Protein AF-A0A837RHH2-F1 (afdb_monomer_lite)

Foldseek 3Di:
DPPAFFFLWQQATHDVVVCVVCCVCPPHDDPDDDDDDPVCVVCVVVVVVVVVDDSVVVSVVRCLQPVSVVCVVQHDPTGHRHTHDPVSRVVRD

pLDDT: mean 89.39, std 11.15, range [42.94, 97.06]

Sequence (93 aa):
MYDRPFLVWRYGPVEKDIYETYRVYGSDPIVEKHSQNPELKALNPFIENELKKDPFTLVNESHQEKYWQDNMKKIVGWRSDVPYSLENIERGK

Secondary structure (DSSP, 8-state):
--SS-EEEETTEEE-HHHHHHHGGGTTSPP----PPPGGGGGGHHHHHHHTTS-HHHHHHHHTTSHHHHHHGGG-BTTB---EE-HHHHHTT-

Structure (mmCIF, N/CA/C/O backbone):
data_AF-A0A837RHH2-F1
#
_entry.id   AF-A0A837RHH2-F1
#
loop_
_atom_site.group_PDB
_atom_site.id
_atom_site.type_symbol
_atom_site.label_atom_id
_atom_site.label_alt_id
_atom_site.label_comp_id
_atom_site.label_asym_id
_atom_site.label_entity_id
_atom_site.label_seq_id
_atom_site.pdbx_PDB_ins_code
_atom_site.Cartn_x
_atom_site.Cartn_y
_atom_site.Cartn_z
_atom_site.occupancy
_atom_site.B_iso_or_equiv
_atom_site.auth_seq_id
_atom_site.auth_comp_id
_atom_site.auth_asym_id
_atom_site.auth_atom_id
_atom_site.pdbx_PDB_model_num
ATOM 1 N N . MET A 1 1 ? 1.645 -12.112 11.091 1.00 51.19 1 MET A N 1
ATOM 2 C CA . MET A 1 1 ? 2.509 -12.026 9.890 1.00 51.19 1 MET A CA 1
ATOM 3 C C . MET A 1 1 ? 1.595 -11.812 8.695 1.00 51.19 1 MET A C 1
ATOM 5 O O . MET A 1 1 ? 0.506 -12.361 8.716 1.00 51.19 1 MET A O 1
ATOM 9 N N . TYR A 1 2 ? 1.960 -10.961 7.733 1.00 58.28 2 TYR A N 1
ATOM 10 C CA . TYR A 1 2 ? 1.193 -10.822 6.489 1.00 58.28 2 TYR A CA 1
ATOM 11 C C . TYR A 1 2 ? 1.508 -12.021 5.592 1.00 58.28 2 TYR A C 1
ATOM 13 O O . TYR A 1 2 ? 2.668 -12.226 5.243 1.00 58.28 2 TYR A O 1
ATOM 21 N N . ASP A 1 3 ? 0.490 -12.793 5.218 1.00 69.81 3 ASP A N 1
ATOM 22 C CA . ASP A 1 3 ? 0.670 -14.007 4.407 1.00 69.81 3 ASP A CA 1
ATOM 23 C C . ASP A 1 3 ? 0.854 -13.698 2.910 1.00 69.81 3 ASP A C 1
ATOM 25 O O . ASP A 1 3 ? 1.195 -14.575 2.117 1.00 69.81 3 ASP A O 1
ATOM 29 N N . ARG A 1 4 ? 0.637 -12.437 2.512 1.00 79.50 4 ARG A N 1
ATOM 30 C CA . ARG A 1 4 ? 0.777 -11.949 1.136 1.00 79.50 4 ARG A CA 1
ATOM 31 C C . ARG A 1 4 ? 1.719 -10.743 1.083 1.00 79.50 4 ARG A C 1
ATOM 33 O O . ARG A 1 4 ? 1.616 -9.866 1.942 1.00 79.50 4 ARG A O 1
ATOM 40 N N . PRO A 1 5 ? 2.628 -10.672 0.095 1.00 85.00 5 PRO A N 1
ATOM 41 C CA . PRO A 1 5 ? 3.506 -9.521 -0.060 1.00 85.00 5 PRO A CA 1
ATOM 42 C C . PRO A 1 5 ? 2.719 -8.302 -0.555 1.00 85.00 5 PRO A C 1
ATOM 44 O O . PRO A 1 5 ? 1.783 -8.428 -1.348 1.00 85.00 5 PRO A O 1
ATOM 47 N N . PHE A 1 6 ? 3.152 -7.108 -0.151 1.00 92.19 6 PHE A N 1
ATOM 48 C CA . PHE A 1 6 ? 2.769 -5.885 -0.852 1.00 92.19 6 PHE A CA 1
ATOM 49 C C . PHE A 1 6 ? 3.462 -5.850 -2.221 1.00 92.19 6 PHE A C 1
ATOM 51 O O . PHE A 1 6 ? 4.391 -6.617 -2.477 1.00 92.19 6 PHE A O 1
ATOM 58 N N . LEU A 1 7 ? 3.045 -4.948 -3.104 1.00 94.75 7 LEU A N 1
ATOM 59 C CA . LEU A 1 7 ? 3.668 -4.730 -4.408 1.00 94.75 7 LEU A CA 1
ATOM 60 C C . LEU A 1 7 ? 4.132 -3.282 -4.570 1.00 94.75 7 LEU A C 1
ATOM 62 O O . LEU A 1 7 ? 3.467 -2.361 -4.100 1.00 94.75 7 LEU A O 1
ATOM 66 N N . VAL A 1 8 ? 5.242 -3.070 -5.285 1.00 95.44 8 VAL A N 1
ATOM 67 C CA . VAL A 1 8 ? 5.749 -1.729 -5.635 1.00 95.44 8 VAL A CA 1
ATOM 68 C C . VAL A 1 8 ? 4.806 -1.069 -6.644 1.00 95.44 8 VAL A C 1
ATOM 70 O O . VAL A 1 8 ? 4.830 -1.396 -7.835 1.00 95.44 8 VAL A O 1
ATOM 73 N N . TRP A 1 9 ? 3.956 -0.147 -6.196 1.00 96.50 9 TRP A N 1
ATOM 74 C CA . TRP A 1 9 ? 3.047 0.621 -7.055 1.00 96.50 9 TRP A CA 1
ATOM 75 C C . TRP A 1 9 ? 3.391 2.112 -7.026 1.00 96.50 9 TRP A C 1
ATOM 77 O O . TRP A 1 9 ? 4.187 2.574 -6.208 1.00 96.50 9 TRP A O 1
ATOM 87 N N . ARG A 1 10 ? 2.804 2.890 -7.946 1.00 95.69 10 ARG A N 1
ATOM 88 C CA . ARG A 1 10 ? 3.161 4.308 -8.139 1.00 95.69 10 ARG A CA 1
ATOM 89 C C . ARG A 1 10 ? 3.007 5.157 -6.878 1.00 95.69 10 ARG A C 1
ATOM 91 O O . ARG A 1 10 ? 3.784 6.083 -6.689 1.00 95.69 10 ARG A O 1
ATOM 98 N N . TYR A 1 11 ? 2.028 4.852 -6.035 1.00 94.19 11 TYR A N 1
ATOM 99 C CA . TYR A 1 11 ? 1.725 5.624 -4.827 1.00 94.19 11 TYR A CA 1
ATOM 100 C C . TYR A 1 11 ? 2.210 4.952 -3.538 1.00 94.19 11 TYR A C 1
ATOM 102 O O . TYR A 1 11 ? 1.750 5.304 -2.460 1.00 94.19 11 TYR A O 1
ATOM 110 N N . GLY A 1 12 ? 3.125 3.989 -3.664 1.00 92.06 12 GLY A N 1
ATOM 111 C CA . GLY A 1 12 ? 3.691 3.246 -2.546 1.00 92.06 12 GLY A CA 1
ATOM 112 C C . GLY A 1 12 ? 3.352 1.752 -2.589 1.00 92.06 12 GLY A C 1
ATOM 113 O O . GLY A 1 12 ? 2.850 1.255 -3.604 1.00 92.06 12 GLY A O 1
ATOM 114 N N . PRO A 1 13 ? 3.671 1.013 -1.516 1.00 92.19 13 PRO A N 1
ATOM 115 C CA . PRO A 1 13 ? 3.382 -0.414 -1.393 1.00 92.19 13 PRO A CA 1
ATOM 116 C C . PRO A 1 13 ? 1.874 -0.691 -1.296 1.00 92.19 13 PRO A C 1
ATOM 118 O O . PRO A 1 13 ? 1.177 -0.034 -0.528 1.00 92.19 13 PRO A O 1
ATOM 121 N N . VAL A 1 14 ? 1.362 -1.678 -2.039 1.00 92.62 14 VAL A N 1
ATOM 122 C CA . VAL A 1 14 ? -0.077 -2.021 -2.053 1.00 92.62 14 VAL A CA 1
ATOM 123 C C . VAL A 1 14 ? -0.301 -3.528 -1.925 1.00 92.62 14 VAL A C 1
ATOM 125 O O . VAL A 1 14 ? 0.337 -4.305 -2.633 1.00 92.62 14 VAL A O 1
ATOM 128 N N . GLU A 1 15 ? -1.238 -3.957 -1.070 1.00 92.31 15 GLU A N 1
ATOM 129 C CA . GLU A 1 15 ? -1.762 -5.331 -1.096 1.00 92.31 15 GLU A CA 1
ATOM 130 C C . GLU A 1 15 ? -2.786 -5.448 -2.235 1.00 92.31 15 GLU A C 1
ATOM 132 O O . GLU A 1 15 ? -3.882 -4.881 -2.179 1.00 92.31 15 GLU A O 1
ATOM 137 N N . LYS A 1 16 ? -2.415 -6.177 -3.291 1.00 93.19 16 LYS A N 1
ATOM 138 C CA . LYS A 1 16 ? -3.186 -6.268 -4.540 1.00 93.19 16 LYS A CA 1
ATOM 139 C C . LYS A 1 16 ? -4.624 -6.732 -4.326 1.00 93.19 16 LYS A C 1
ATOM 141 O O . LYS A 1 16 ? -5.532 -6.134 -4.892 1.00 93.19 16 LYS A O 1
ATOM 146 N N . ASP A 1 17 ? -4.828 -7.762 -3.511 1.00 92.06 17 ASP A N 1
ATOM 147 C CA . ASP A 1 17 ? -6.142 -8.393 -3.347 1.00 92.06 17 ASP A CA 1
ATOM 148 C C . ASP A 1 17 ? -7.133 -7.462 -2.637 1.00 92.06 17 ASP A C 1
ATOM 150 O O . ASP A 1 17 ? -8.295 -7.371 -3.034 1.00 92.06 17 ASP A O 1
ATOM 154 N N . ILE A 1 18 ? -6.662 -6.701 -1.643 1.00 91.50 18 ILE A N 1
ATOM 155 C CA . ILE A 1 18 ? -7.464 -5.669 -0.974 1.00 91.50 18 ILE A CA 1
ATOM 156 C C . ILE A 1 18 ? -7.821 -4.565 -1.965 1.00 91.50 18 ILE A C 1
ATOM 158 O O . ILE A 1 18 ? -8.991 -4.212 -2.100 1.00 91.50 18 ILE A O 1
ATOM 162 N N . TYR A 1 19 ? -6.841 -4.058 -2.717 1.00 93.50 19 TYR A N 1
ATOM 163 C CA . TYR A 1 19 ? -7.112 -3.030 -3.716 1.00 93.50 19 TYR A CA 1
ATOM 164 C C . TYR A 1 19 ? -8.113 -3.507 -4.782 1.00 93.50 19 TYR A C 1
ATOM 166 O O . TYR A 1 19 ? -9.061 -2.790 -5.084 1.00 93.50 19 TYR A O 1
ATOM 174 N N . GLU A 1 20 ? -7.946 -4.704 -5.352 1.00 94.44 20 GLU A N 1
ATOM 175 C CA . GLU A 1 20 ? -8.857 -5.221 -6.383 1.00 94.44 20 GLU A CA 1
ATOM 176 C C . GLU A 1 20 ? -10.277 -5.444 -5.850 1.00 94.44 20 GLU A C 1
ATOM 178 O O . GLU A 1 20 ? -11.236 -5.198 -6.580 1.00 94.44 20 GLU A O 1
ATOM 183 N N . THR A 1 21 ? -10.414 -5.828 -4.578 1.00 93.94 21 THR A N 1
ATOM 184 C CA . THR A 1 21 ? -11.719 -5.972 -3.916 1.00 93.94 21 THR A CA 1
ATOM 185 C C . THR A 1 21 ? -12.432 -4.624 -3.792 1.00 93.94 21 THR A C 1
ATOM 187 O O . THR A 1 21 ? -13.597 -4.505 -4.164 1.00 93.94 21 THR A O 1
ATOM 190 N N . TYR A 1 22 ? -11.734 -3.584 -3.325 1.00 94.25 22 TYR A N 1
ATOM 191 C CA . TYR A 1 22 ? -12.376 -2.316 -2.961 1.00 94.25 22 TYR A CA 1
ATOM 192 C C . TYR A 1 22 ? -12.273 -1.206 -4.013 1.00 94.25 22 TYR A C 1
ATOM 194 O O . TYR A 1 22 ? -12.958 -0.193 -3.891 1.00 94.25 22 TYR A O 1
ATOM 202 N N . ARG A 1 23 ? -11.487 -1.365 -5.087 1.00 93.50 23 ARG A N 1
ATOM 203 C CA . ARG A 1 23 ? -11.336 -0.314 -6.118 1.00 93.50 23 ARG A CA 1
ATOM 204 C C . ARG A 1 23 ? -12.643 0.074 -6.806 1.00 93.50 23 ARG A C 1
ATOM 206 O O . ARG A 1 23 ? -12.711 1.152 -7.387 1.00 93.50 23 ARG A O 1
ATOM 213 N N . VAL A 1 24 ? -13.648 -0.804 -6.779 1.00 94.06 24 VAL A N 1
ATOM 214 C CA . VAL A 1 24 ? -14.977 -0.554 -7.356 1.00 94.06 24 VAL A CA 1
ATOM 215 C C . VAL A 1 24 ? -15.686 0.624 -6.687 1.00 94.06 24 VAL A C 1
ATOM 217 O O . VAL A 1 24 ? -16.444 1.320 -7.352 1.00 94.06 24 VAL A O 1
ATOM 220 N N . TYR A 1 25 ? -15.386 0.887 -5.411 1.00 94.00 25 TYR A N 1
ATOM 221 C CA . TYR A 1 25 ? -15.952 2.007 -4.665 1.00 94.00 25 TYR A CA 1
ATOM 222 C C . TYR A 1 25 ? -15.406 3.360 -5.137 1.00 94.00 25 TYR A C 1
ATOM 224 O O . TYR A 1 25 ? -16.072 4.374 -4.981 1.00 94.00 25 TYR A O 1
ATOM 232 N N . GLY A 1 26 ? -14.230 3.410 -5.773 1.00 92.06 26 GLY A N 1
ATOM 233 C CA . GLY A 1 26 ? -13.671 4.662 -6.285 1.00 92.06 26 GLY A CA 1
ATOM 234 C C . GLY A 1 26 ? -13.520 5.723 -5.189 1.00 92.06 26 GLY A C 1
ATOM 235 O O . GLY A 1 26 ? -12.694 5.570 -4.293 1.00 92.06 26 GLY A O 1
ATOM 236 N N . SER A 1 27 ? -14.291 6.809 -5.292 1.00 89.75 27 SER A N 1
ATOM 237 C CA . SER A 1 27 ? -14.358 7.883 -4.288 1.00 89.75 27 SER A CA 1
ATOM 238 C C . SER A 1 27 ? -15.443 7.681 -3.226 1.00 89.75 27 SER A C 1
ATOM 240 O O . SER A 1 27 ? -15.542 8.494 -2.307 1.00 89.75 27 SER A O 1
ATOM 242 N N . ASP A 1 28 ? -16.271 6.649 -3.364 1.00 94.94 28 ASP A N 1
ATOM 243 C CA . ASP A 1 28 ? -17.357 6.358 -2.439 1.00 94.94 28 ASP A CA 1
ATOM 244 C C . ASP A 1 28 ? -16.845 5.593 -1.205 1.00 94.94 28 ASP A C 1
ATOM 246 O O . ASP A 1 28 ? -15.860 4.851 -1.284 1.00 94.94 28 ASP A O 1
ATOM 250 N N . PRO A 1 29 ? -17.498 5.742 -0.039 1.00 91.81 29 PRO A N 1
ATOM 251 C CA . PRO A 1 29 ? -17.139 4.987 1.153 1.00 91.81 29 PRO A CA 1
ATOM 252 C C . PRO A 1 29 ? -17.333 3.477 0.973 1.00 91.81 29 PRO A C 1
ATOM 254 O O . PRO A 1 29 ? -18.336 3.028 0.417 1.00 91.81 29 PRO A O 1
ATOM 257 N N . ILE A 1 30 ? -16.428 2.686 1.552 1.00 91.50 30 ILE A N 1
ATOM 258 C CA . ILE A 1 30 ? -16.632 1.244 1.725 1.00 91.50 30 ILE A CA 1
ATOM 259 C C . ILE A 1 30 ? -17.689 1.049 2.821 1.00 91.50 30 ILE A C 1
ATOM 261 O O . ILE A 1 30 ? -17.476 1.433 3.971 1.00 91.50 30 ILE A O 1
ATOM 265 N N . VAL A 1 31 ? -18.841 0.474 2.465 1.00 92.75 31 VAL A N 1
ATOM 266 C CA . VAL A 1 31 ? -20.001 0.310 3.372 1.00 92.75 31 VAL A CA 1
ATOM 267 C C . VAL A 1 31 ? -20.102 -1.081 4.005 1.00 92.75 31 VAL A C 1
ATOM 269 O O . VAL A 1 31 ? -20.944 -1.322 4.874 1.00 92.75 31 VAL A O 1
ATOM 272 N N . GLU A 1 32 ? -19.259 -2.008 3.562 1.00 91.19 32 GLU A N 1
ATOM 273 C CA . GLU A 1 32 ? -19.201 -3.377 4.061 1.00 91.19 32 GLU A CA 1
ATOM 274 C C . GLU A 1 32 ? -18.700 -3.423 5.511 1.00 91.19 32 GLU A C 1
ATOM 276 O O . GLU A 1 32 ? -17.900 -2.599 5.959 1.00 91.19 32 GLU A O 1
ATOM 281 N N . LYS A 1 33 ? -19.196 -4.400 6.277 1.00 90.00 33 LYS A N 1
ATOM 282 C CA . LYS A 1 33 ? -18.812 -4.589 7.679 1.00 90.00 33 LYS A CA 1
ATOM 283 C C . LYS A 1 33 ? -17.827 -5.740 7.793 1.00 90.00 33 LYS A C 1
ATOM 285 O O . LYS A 1 33 ? -18.139 -6.862 7.404 1.00 90.00 33 LYS A O 1
ATOM 290 N N . HIS A 1 34 ? -16.693 -5.471 8.431 1.00 88.81 34 HIS A N 1
ATOM 291 C CA . HIS A 1 34 ? -15.675 -6.470 8.741 1.00 88.81 34 HIS A CA 1
ATOM 292 C C . HIS A 1 34 ? -15.294 -6.428 10.219 1.00 88.81 34 HIS A C 1
ATOM 294 O O . HIS A 1 34 ? -15.497 -5.428 10.911 1.00 88.81 34 HIS A O 1
ATOM 300 N N . SER A 1 35 ? -14.742 -7.535 10.710 1.00 91.19 35 SER A N 1
ATOM 301 C CA . SER A 1 35 ? -14.198 -7.631 12.063 1.00 91.19 35 SER A CA 1
ATOM 302 C C . SER A 1 35 ? -12.702 -7.331 12.053 1.00 91.19 35 SER A C 1
ATOM 304 O O . SER A 1 35 ? -11.976 -7.780 11.169 1.00 91.19 35 SER A O 1
ATOM 306 N N . GLN A 1 36 ? -12.230 -6.587 13.054 1.00 90.44 36 GLN A N 1
ATOM 307 C CA . GLN A 1 36 ? -10.798 -6.381 13.262 1.00 90.44 36 GLN A CA 1
ATOM 308 C C . GLN A 1 36 ? -10.136 -7.688 13.707 1.00 90.44 36 GLN A C 1
ATOM 310 O O . GLN A 1 36 ? -10.701 -8.418 14.522 1.00 90.44 36 GLN A O 1
ATOM 315 N N . ASN A 1 37 ? -8.919 -7.951 13.227 1.00 90.19 37 ASN A N 1
ATOM 316 C CA . ASN A 1 37 ? -8.096 -9.036 13.751 1.00 90.19 37 ASN A CA 1
ATOM 317 C C . ASN A 1 37 ? -7.543 -8.636 15.141 1.00 90.19 37 ASN A C 1
ATOM 319 O O . ASN A 1 37 ? -6.782 -7.664 15.216 1.00 90.19 37 ASN A O 1
ATOM 323 N N . PRO A 1 38 ? -7.878 -9.355 16.235 1.00 91.81 38 PRO A N 1
ATOM 324 C CA . PRO A 1 38 ? -7.406 -9.027 17.582 1.0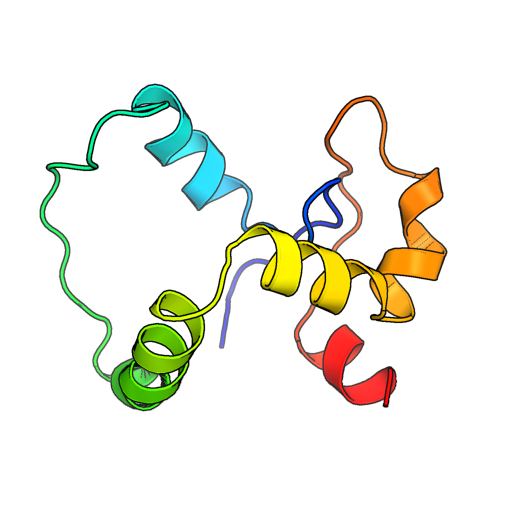0 91.81 38 PRO A CA 1
ATOM 325 C C . PRO A 1 38 ? -5.879 -9.002 17.718 1.00 91.81 38 PRO A C 1
ATOM 327 O O . PRO A 1 38 ? -5.356 -8.189 18.478 1.00 91.81 38 PRO A O 1
ATOM 330 N N . GLU A 1 39 ? -5.164 -9.836 16.960 1.00 92.00 39 GLU A N 1
ATOM 331 C CA . GLU A 1 39 ? -3.697 -9.924 16.995 1.00 92.00 39 GLU A CA 1
ATOM 332 C C . GLU A 1 39 ? -3.021 -8.673 16.423 1.00 92.00 39 GLU A C 1
ATOM 334 O O . GLU A 1 39 ? -1.908 -8.324 16.811 1.00 92.00 39 GLU A O 1
ATOM 339 N N . LEU A 1 40 ? -3.706 -7.964 15.522 1.00 89.19 40 LEU A N 1
ATOM 340 C CA . LEU A 1 40 ? -3.194 -6.760 14.866 1.00 89.19 40 LEU A CA 1
ATOM 341 C C . LEU A 1 40 ? -3.677 -5.469 15.529 1.00 89.19 40 LEU A C 1
ATOM 343 O O . LEU A 1 40 ? -3.281 -4.383 15.112 1.00 89.19 40 LEU A O 1
ATOM 347 N N . LYS A 1 41 ? -4.489 -5.558 16.590 1.00 92.88 41 LYS A N 1
ATOM 348 C CA . LYS A 1 41 ? -5.071 -4.391 17.271 1.00 92.88 41 LYS A CA 1
ATOM 349 C C . LYS A 1 41 ? -4.014 -3.407 17.787 1.00 92.88 41 LYS A C 1
ATOM 351 O O . LYS A 1 41 ? -4.280 -2.210 17.872 1.00 92.88 41 LYS A O 1
ATOM 356 N N . ALA A 1 42 ? -2.808 -3.893 18.087 1.00 92.88 42 ALA A N 1
ATOM 357 C CA . ALA A 1 42 ? -1.668 -3.067 18.483 1.00 92.88 42 ALA A CA 1
ATOM 358 C C . ALA A 1 42 ? -1.242 -2.045 17.407 1.00 92.88 42 ALA A C 1
ATOM 360 O O . ALA A 1 42 ? -0.601 -1.052 17.739 1.00 92.88 42 ALA A O 1
ATOM 361 N N . LEU A 1 43 ? -1.618 -2.255 16.140 1.00 90.94 43 LEU A N 1
ATOM 362 C CA . LEU A 1 43 ? -1.332 -1.337 15.037 1.00 90.94 43 LEU A CA 1
ATOM 363 C C . LEU A 1 43 ? -2.324 -0.167 14.952 1.00 90.94 43 LEU A C 1
ATOM 365 O O . LEU A 1 43 ? -2.005 0.841 14.324 1.00 90.94 43 LEU A O 1
ATOM 369 N N . ASN A 1 44 ? -3.497 -0.256 15.595 1.00 94.31 44 ASN A N 1
ATOM 370 C CA . ASN A 1 44 ? -4.548 0.763 15.482 1.00 94.31 44 ASN A CA 1
ATOM 371 C C . ASN A 1 44 ? -4.063 2.186 15.816 1.00 94.31 44 ASN A C 1
ATOM 373 O O . ASN A 1 44 ? -4.339 3.075 15.016 1.00 94.31 44 ASN A O 1
ATOM 377 N N . PRO A 1 45 ? -3.300 2.435 16.904 1.00 96.50 45 PRO A N 1
ATOM 378 C CA . PRO A 1 45 ? -2.835 3.790 17.208 1.00 96.50 45 PRO A CA 1
ATOM 379 C C . PRO A 1 45 ? -1.934 4.377 16.114 1.00 96.50 45 PRO A C 1
ATOM 381 O O . PRO A 1 45 ? -1.973 5.579 15.864 1.00 96.50 45 PRO A O 1
ATOM 384 N N . PHE A 1 46 ? -1.142 3.535 15.442 1.00 93.12 46 PHE A N 1
ATOM 385 C CA . PHE A 1 46 ? -0.298 3.955 14.325 1.00 93.12 46 PHE A CA 1
ATOM 386 C C . PHE A 1 46 ? -1.161 4.314 13.116 1.00 93.12 46 PHE A C 1
ATOM 388 O O . PHE A 1 46 ? -1.017 5.404 12.575 1.00 93.12 46 PHE A O 1
ATOM 395 N N . ILE A 1 47 ? -2.116 3.452 12.752 1.00 92.31 47 ILE A N 1
ATOM 396 C CA . ILE A 1 47 ? -3.061 3.705 11.653 1.00 92.31 47 ILE A CA 1
ATOM 397 C C . ILE A 1 47 ? -3.832 5.010 11.898 1.00 92.31 47 ILE A C 1
ATOM 399 O O . ILE A 1 47 ? -3.887 5.871 11.025 1.00 92.31 47 ILE A O 1
ATOM 403 N N . GLU A 1 48 ? -4.379 5.197 13.100 1.00 96.19 48 GLU A N 1
ATOM 404 C CA . GLU A 1 48 ? -5.111 6.409 13.488 1.00 96.19 48 GLU A CA 1
ATOM 405 C C . GLU A 1 48 ? -4.244 7.675 13.452 1.00 96.19 48 GLU A C 1
ATOM 407 O O . GLU A 1 48 ? -4.760 8.767 13.210 1.00 96.19 48 GLU A O 1
ATOM 412 N N . ASN A 1 49 ? -2.939 7.557 13.702 1.00 95.75 49 ASN A N 1
ATOM 413 C CA . ASN A 1 49 ? -2.008 8.671 13.575 1.00 95.75 49 ASN A CA 1
ATOM 414 C C . ASN A 1 49 ? -1.730 9.015 12.106 1.00 95.75 49 ASN A C 1
ATOM 416 O O . ASN A 1 49 ? -1.777 10.187 11.738 1.00 95.75 49 ASN A O 1
ATOM 420 N N . GLU A 1 50 ? -1.492 8.009 11.265 1.00 94.56 50 GLU A N 1
ATOM 421 C CA . GLU A 1 50 ? -1.252 8.206 9.832 1.00 94.56 50 GLU A CA 1
ATOM 422 C C . GLU A 1 50 ? -2.481 8.789 9.117 1.00 94.56 50 GLU A C 1
ATOM 424 O O . GLU A 1 50 ? -2.333 9.668 8.272 1.00 94.56 50 GLU A O 1
ATOM 429 N N . LEU A 1 51 ? -3.701 8.410 9.522 1.00 93.94 51 LEU A N 1
ATOM 430 C CA . LEU A 1 51 ? -4.955 8.968 8.986 1.00 93.94 51 LEU A CA 1
ATOM 431 C C . LEU A 1 51 ? -5.116 10.484 9.200 1.00 93.94 51 LEU A C 1
ATOM 433 O O . LEU A 1 51 ? -5.944 11.107 8.540 1.00 93.94 51 LEU A O 1
ATOM 437 N N . LYS A 1 52 ? -4.360 11.084 10.127 1.00 96.50 52 LYS A N 1
ATOM 438 C CA . LYS A 1 52 ? -4.379 12.536 10.379 1.00 96.50 52 LYS A CA 1
ATOM 439 C C . LYS A 1 52 ? 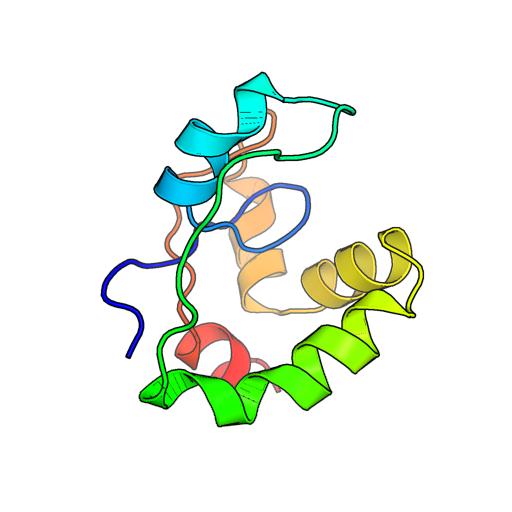-3.430 13.306 9.462 1.00 96.50 52 LYS A C 1
ATOM 441 O O . LYS A 1 52 ? -3.481 14.536 9.451 1.00 96.50 52 LYS A O 1
ATOM 446 N N . LYS A 1 53 ? -2.539 12.616 8.747 1.00 95.56 53 LYS A N 1
ATOM 447 C CA . LYS A 1 53 ? -1.588 13.237 7.825 1.00 95.56 53 LYS A CA 1
ATOM 448 C C . LYS A 1 53 ? -2.236 13.464 6.462 1.00 95.56 53 LYS A C 1
ATOM 450 O O . LYS A 1 53 ? -3.167 12.768 6.064 1.00 95.56 53 LYS A O 1
ATOM 455 N N . ASP A 1 54 ? -1.703 14.432 5.725 1.00 96.44 54 ASP A N 1
ATOM 456 C CA . ASP A 1 54 ? -2.071 14.624 4.327 1.00 96.44 54 ASP A CA 1
ATOM 457 C C . ASP A 1 54 ? -1.641 13.397 3.487 1.00 96.44 54 ASP A C 1
ATOM 459 O O . ASP A 1 54 ? -0.479 12.982 3.577 1.00 96.44 54 ASP A O 1
ATOM 463 N N . PRO A 1 55 ? -2.522 12.814 2.651 1.00 92.50 55 PRO A N 1
ATOM 464 C CA . PRO A 1 55 ? -2.189 11.622 1.871 1.00 92.50 55 PRO A CA 1
ATOM 465 C C . PRO A 1 55 ? -0.989 11.798 0.932 1.00 92.50 55 PRO A C 1
ATOM 467 O O . PRO A 1 55 ? -0.258 10.836 0.699 1.00 92.50 55 PRO A O 1
ATOM 470 N N . PHE A 1 56 ? -0.736 13.003 0.407 1.00 95.00 56 PHE A N 1
ATOM 471 C CA . PHE A 1 56 ? 0.436 13.247 -0.438 1.00 95.00 56 PHE A CA 1
ATOM 472 C C . PHE A 1 56 ? 1.731 13.226 0.374 1.00 95.00 56 PHE A C 1
ATOM 474 O O . PHE A 1 56 ? 2.761 12.801 -0.148 1.00 95.00 56 PHE A O 1
ATOM 481 N N . THR A 1 57 ? 1.685 13.605 1.655 1.00 95.75 57 THR A N 1
ATOM 482 C CA . THR A 1 57 ? 2.817 13.412 2.579 1.00 95.75 57 THR A CA 1
ATOM 483 C C . THR A 1 57 ? 3.176 11.933 2.693 1.00 95.75 57 THR A C 1
ATOM 485 O O . THR A 1 57 ? 4.333 11.579 2.488 1.00 95.75 57 THR A O 1
ATOM 488 N N . LEU A 1 58 ? 2.187 11.064 2.914 1.00 93.38 58 LEU A N 1
ATOM 489 C CA . LEU A 1 58 ? 2.397 9.613 3.018 1.00 93.38 58 LEU A CA 1
ATOM 490 C C . LEU A 1 58 ? 2.977 9.014 1.728 1.00 93.38 58 LEU A C 1
ATOM 492 O O . LEU A 1 58 ? 3.894 8.193 1.765 1.00 93.38 58 LEU A O 1
ATOM 496 N N . VAL A 1 59 ? 2.477 9.454 0.568 1.00 94.69 59 VAL A N 1
ATOM 497 C CA . VAL A 1 59 ? 3.019 9.040 -0.735 1.00 94.69 59 VAL A CA 1
ATOM 498 C C . VAL A 1 59 ? 4.483 9.462 -0.865 1.00 94.69 59 VAL A C 1
ATOM 500 O O . VAL A 1 59 ? 5.323 8.636 -1.222 1.00 94.69 59 VAL A O 1
ATOM 503 N N . ASN A 1 60 ? 4.805 10.714 -0.538 1.00 94.94 60 ASN A N 1
ATOM 504 C CA . ASN A 1 60 ? 6.172 11.224 -0.619 1.00 94.94 60 ASN A CA 1
ATOM 505 C C . ASN A 1 60 ? 7.126 10.478 0.323 1.00 94.94 60 ASN A C 1
ATOM 507 O O . ASN A 1 60 ? 8.248 10.179 -0.089 1.00 94.94 60 ASN A O 1
ATOM 511 N N . GLU A 1 61 ? 6.683 10.154 1.543 1.00 92.62 61 GLU A N 1
ATOM 512 C CA . GLU A 1 61 ? 7.420 9.317 2.500 1.00 92.62 61 GLU A CA 1
ATOM 513 C C . GLU A 1 61 ? 7.709 7.935 1.893 1.00 92.62 61 GLU A C 1
ATOM 515 O O . GLU A 1 61 ? 8.860 7.503 1.876 1.00 92.62 61 GLU A O 1
ATOM 520 N N . SER A 1 62 ? 6.713 7.290 1.273 1.00 90.88 62 SER A N 1
ATOM 521 C CA . SER A 1 62 ? 6.906 5.991 0.608 1.00 90.88 62 SER A CA 1
ATOM 522 C C . SER A 1 62 ? 7.923 6.037 -0.542 1.0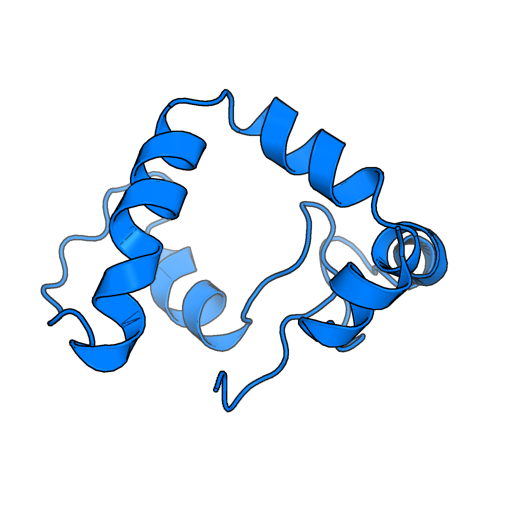0 90.88 62 SER A C 1
ATOM 524 O O . SER A 1 62 ? 8.611 5.054 -0.808 1.00 90.88 62 SER A O 1
ATOM 526 N N . HIS A 1 63 ? 8.059 7.184 -1.217 1.00 92.75 63 HIS A N 1
ATOM 527 C CA . HIS A 1 63 ? 9.044 7.386 -2.286 1.00 92.75 63 HIS A CA 1
ATOM 528 C C . HIS A 1 63 ? 10.458 7.658 -1.764 1.00 92.75 63 HIS A C 1
ATOM 530 O O . HIS A 1 63 ? 11.401 7.631 -2.556 1.00 92.75 63 HIS A O 1
ATOM 536 N N . GLN A 1 64 ? 10.633 7.908 -0.461 1.00 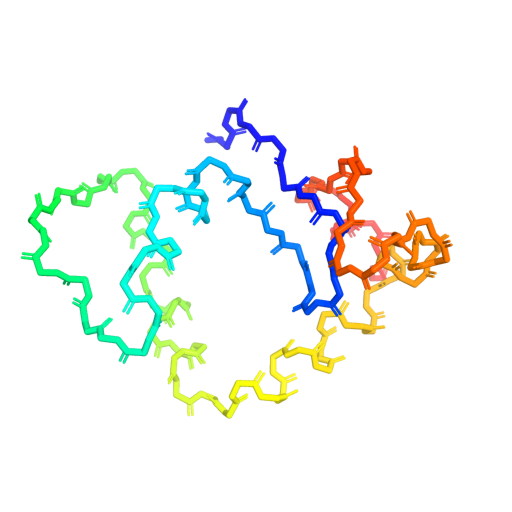92.06 64 GLN A N 1
ATOM 537 C CA . GLN A 1 64 ? 11.959 7.992 0.163 1.00 92.06 64 GLN A CA 1
ATOM 538 C C . GLN A 1 64 ? 12.534 6.612 0.497 1.00 92.06 64 GLN A C 1
ATOM 540 O O . GLN A 1 64 ? 13.743 6.481 0.670 1.00 92.06 64 GLN A O 1
ATOM 545 N N . GLU A 1 65 ? 11.693 5.577 0.542 1.00 90.88 65 GLU A N 1
ATOM 546 C CA . GLU A 1 65 ? 12.124 4.212 0.826 1.00 90.88 65 GLU A CA 1
ATOM 547 C C . GLU A 1 65 ? 13.024 3.678 -0.292 1.00 90.88 65 GLU A C 1
ATOM 549 O O . GLU A 1 65 ? 12.618 3.569 -1.457 1.00 90.88 65 GLU A O 1
ATOM 554 N N . LYS A 1 66 ? 14.252 3.282 0.066 1.00 91.19 66 LYS A N 1
ATOM 555 C CA . LYS A 1 66 ? 15.265 2.836 -0.900 1.00 91.19 66 LYS A CA 1
ATOM 556 C C . LYS A 1 66 ? 14.751 1.703 -1.791 1.00 91.19 66 LYS A C 1
ATOM 558 O O . LYS A 1 66 ? 14.958 1.715 -3.004 1.00 91.19 66 LYS A O 1
ATOM 563 N N . TYR A 1 67 ? 14.046 0.735 -1.205 1.00 92.69 67 TYR A N 1
ATOM 564 C CA . TYR A 1 67 ? 13.507 -0.396 -1.957 1.00 92.69 67 TYR A CA 1
ATOM 565 C C . TYR A 1 67 ? 12.476 0.043 -3.005 1.00 92.69 67 TYR A C 1
ATOM 567 O O . TYR A 1 67 ? 12.447 -0.502 -4.110 1.00 92.69 67 TYR A O 1
ATOM 575 N N . TRP A 1 68 ? 11.647 1.042 -2.689 1.00 93.56 68 TRP A N 1
ATOM 576 C CA . TRP A 1 68 ? 10.717 1.611 -3.658 1.00 93.56 68 TRP A CA 1
ATOM 577 C C . TRP A 1 68 ? 11.482 2.312 -4.789 1.00 93.56 68 TRP A C 1
ATOM 579 O O . TRP A 1 68 ? 11.247 2.013 -5.961 1.00 93.56 68 TRP A O 1
ATOM 589 N N . GLN A 1 69 ? 12.459 3.163 -4.453 1.00 93.94 69 GLN A N 1
ATOM 590 C CA . GLN A 1 69 ? 13.278 3.904 -5.424 1.00 93.94 69 GLN A CA 1
ATOM 591 C C . GLN A 1 69 ? 14.024 2.980 -6.396 1.00 93.94 69 GLN A C 1
ATOM 593 O O . GLN A 1 69 ? 13.997 3.195 -7.610 1.00 93.94 69 GLN A O 1
ATOM 598 N N . ASP A 1 70 ? 14.632 1.910 -5.880 1.00 94.81 70 ASP A N 1
ATOM 599 C CA . ASP A 1 70 ? 15.373 0.926 -6.676 1.00 94.81 70 ASP A CA 1
ATOM 600 C C . ASP A 1 70 ? 14.471 0.202 -7.697 1.00 94.81 70 ASP A C 1
ATOM 602 O O . ASP A 1 70 ? 14.941 -0.292 -8.726 1.00 94.81 70 ASP A O 1
ATOM 606 N N . ASN A 1 71 ? 13.162 0.136 -7.432 1.00 95.50 71 ASN A N 1
ATOM 607 C CA . ASN A 1 71 ? 12.204 -0.627 -8.227 1.00 95.50 71 ASN A CA 1
ATOM 608 C C . ASN A 1 71 ? 11.184 0.234 -8.982 1.00 95.50 71 ASN A C 1
ATOM 610 O O . ASN A 1 71 ? 10.488 -0.302 -9.844 1.00 95.50 71 ASN A O 1
ATOM 614 N N . MET A 1 72 ? 11.123 1.551 -8.759 1.00 94.50 72 MET A N 1
ATOM 615 C CA . MET A 1 72 ? 10.111 2.427 -9.369 1.00 94.50 72 MET A CA 1
ATOM 616 C C . MET A 1 72 ? 10.114 2.378 -10.906 1.00 94.50 72 MET A C 1
ATOM 618 O O . MET A 1 72 ? 9.072 2.495 -11.544 1.00 94.50 72 MET A O 1
ATOM 622 N N . LYS A 1 73 ? 11.279 2.138 -11.526 1.00 96.38 73 LYS A N 1
ATOM 623 C CA . LYS A 1 73 ? 11.423 2.021 -12.989 1.00 96.38 73 LYS A CA 1
ATOM 624 C C . LYS A 1 73 ? 10.757 0.768 -13.572 1.00 96.38 73 LYS A C 1
ATOM 626 O O . LYS A 1 73 ? 10.587 0.686 -14.782 1.00 96.38 73 LYS A O 1
ATOM 631 N N . LYS A 1 74 ? 10.404 -0.207 -12.729 1.00 97.06 74 LYS A N 1
ATOM 632 C CA . LYS A 1 74 ? 9.693 -1.437 -13.113 1.00 97.06 74 LYS A CA 1
ATOM 633 C C . LYS A 1 74 ? 8.171 -1.255 -13.107 1.00 97.06 74 LYS A C 1
ATO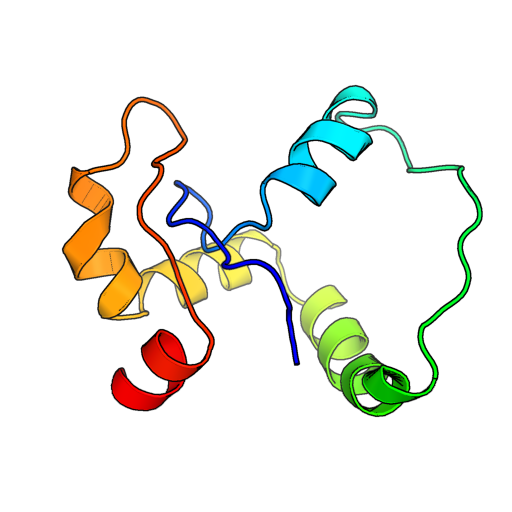M 635 O O . LYS A 1 74 ? 7.449 -2.183 -13.461 1.00 97.06 74 LYS A O 1
ATOM 640 N N . ILE A 1 75 ? 7.675 -0.084 -12.702 1.00 96.94 75 ILE A N 1
ATOM 641 C CA . ILE A 1 75 ? 6.253 0.256 -12.747 1.00 96.94 75 ILE A CA 1
ATOM 642 C C . ILE A 1 75 ? 5.856 0.515 -14.200 1.00 96.94 75 ILE A C 1
ATOM 644 O O . ILE A 1 75 ? 6.386 1.414 -14.850 1.00 96.94 75 ILE A O 1
ATOM 648 N N . VAL A 1 76 ? 4.881 -0.249 -14.694 1.00 96.25 76 VAL A N 1
ATOM 649 C CA . VAL A 1 76 ? 4.274 -0.040 -16.012 1.00 96.25 76 VAL A CA 1
ATOM 650 C C . VAL A 1 76 ? 2.888 0.563 -15.804 1.00 96.25 76 VAL A C 1
ATOM 652 O O . VAL A 1 76 ? 2.010 -0.022 -15.166 1.00 96.25 76 VAL A O 1
ATOM 655 N N . GLY A 1 77 ? 2.696 1.787 -16.299 1.00 95.00 77 GLY A N 1
ATOM 656 C CA . GLY A 1 77 ? 1.506 2.587 -16.011 1.00 95.00 77 GLY A CA 1
ATOM 657 C C . GLY A 1 77 ? 1.455 3.016 -14.542 1.00 95.00 77 GLY A C 1
ATOM 658 O O . GLY A 1 77 ? 2.022 4.041 -14.170 1.00 95.00 77 GLY A O 1
ATOM 659 N N . TRP A 1 78 ? 0.769 2.233 -13.707 1.00 93.94 78 TRP A N 1
ATOM 660 C CA . TRP A 1 78 ? 0.532 2.551 -12.290 1.00 93.94 78 TRP A CA 1
ATOM 661 C C . TRP A 1 78 ? 1.008 1.462 -11.323 1.00 93.94 78 TRP A C 1
ATOM 663 O O . TRP A 1 78 ? 1.069 1.704 -10.116 1.00 93.94 78 TRP A O 1
ATOM 673 N N . ARG A 1 79 ? 1.323 0.265 -11.831 1.00 95.88 79 ARG A N 1
ATOM 674 C CA . ARG A 1 79 ? 1.510 -0.948 -11.026 1.00 95.88 79 ARG A CA 1
ATOM 675 C C . ARG A 1 79 ? 2.751 -1.720 -11.471 1.00 95.88 79 ARG A C 1
ATOM 677 O O . ARG A 1 79 ? 3.198 -1.590 -12.610 1.00 95.88 79 ARG A O 1
ATOM 684 N N . SER A 1 80 ? 3.278 -2.541 -10.574 1.00 96.69 80 SER A N 1
ATOM 685 C CA . SER A 1 80 ? 4.229 -3.605 -10.895 1.00 96.69 80 SER A CA 1
ATOM 686 C C . SER A 1 80 ? 3.901 -4.847 -10.066 1.00 96.69 80 SER A C 1
ATOM 688 O O . SER A 1 80 ? 3.182 -4.749 -9.069 1.00 96.69 80 SER A O 1
ATOM 690 N N . ASP A 1 81 ? 4.452 -5.993 -10.459 1.00 95.69 81 ASP A N 1
ATOM 691 C CA . ASP A 1 81 ? 4.389 -7.240 -9.686 1.00 95.69 81 ASP A CA 1
ATOM 692 C C . ASP A 1 81 ? 5.658 -7.457 -8.833 1.00 95.69 81 ASP A C 1
ATOM 694 O O . ASP A 1 81 ? 5.949 -8.572 -8.406 1.00 95.69 81 ASP A O 1
ATOM 698 N N . VAL A 1 82 ? 6.445 -6.400 -8.579 1.00 95.25 82 VAL A N 1
ATOM 699 C CA . VAL A 1 82 ? 7.631 -6.489 -7.714 1.00 95.25 82 VAL A CA 1
ATOM 700 C C . VAL A 1 82 ? 7.183 -6.592 -6.252 1.00 95.25 82 VAL A C 1
ATOM 702 O O . VAL A 1 82 ? 6.536 -5.656 -5.771 1.00 95.25 82 VAL A O 1
ATOM 705 N N . PRO A 1 83 ? 7.532 -7.673 -5.530 1.00 93.12 83 PRO A N 1
ATOM 706 C CA . PRO A 1 83 ? 7.117 -7.866 -4.146 1.00 93.12 83 PRO A CA 1
ATOM 707 C C . PRO A 1 83 ? 7.807 -6.879 -3.202 1.00 93.12 83 PRO A C 1
ATOM 709 O O . PRO A 1 83 ? 8.966 -6.524 -3.382 1.00 93.12 83 PRO A O 1
ATOM 712 N N . TYR A 1 84 ? 7.091 -6.467 -2.165 1.00 87.75 84 TYR A N 1
ATOM 713 C CA . TYR A 1 84 ? 7.499 -5.493 -1.166 1.00 87.75 84 TYR A CA 1
ATOM 714 C C . TYR A 1 84 ? 7.157 -6.065 0.216 1.00 87.75 84 TYR A C 1
ATOM 716 O O . TYR A 1 84 ? 5.986 -6.215 0.567 1.00 87.75 84 TYR A O 1
ATOM 724 N N . SER A 1 85 ? 8.171 -6.454 0.988 1.00 83.19 85 SER A N 1
ATOM 725 C CA . SER A 1 85 ? 8.001 -6.998 2.341 1.00 83.19 85 SER A CA 1
ATOM 726 C C . SER A 1 85 ? 8.299 -5.940 3.405 1.00 83.19 85 SER A C 1
ATOM 728 O O . SER A 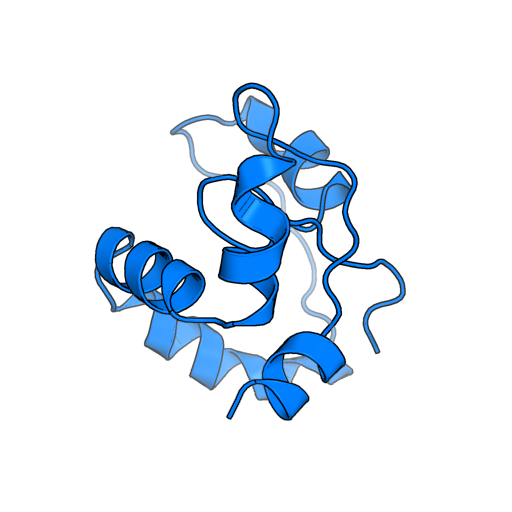1 85 ? 8.946 -4.931 3.129 1.00 83.19 85 SER A O 1
ATOM 730 N N . LEU A 1 86 ? 7.868 -6.184 4.646 1.00 77.31 86 LEU A N 1
ATOM 731 C CA . LEU A 1 86 ? 8.245 -5.338 5.787 1.00 77.31 86 LEU A CA 1
ATOM 732 C C . LEU A 1 86 ? 9.764 -5.347 6.028 1.00 77.31 86 LEU A C 1
ATOM 734 O O . LEU A 1 86 ? 10.340 -4.318 6.358 1.00 77.31 86 LEU A O 1
ATOM 738 N N . GLU A 1 87 ? 10.433 -6.471 5.765 1.00 77.19 87 GLU A N 1
ATOM 739 C CA . GLU A 1 87 ? 11.897 -6.569 5.847 1.00 77.19 87 GLU A CA 1
ATOM 740 C C . GLU A 1 87 ? 12.608 -5.613 4.876 1.00 77.19 87 GLU A C 1
ATOM 742 O O . GLU A 1 87 ? 13.702 -5.129 5.166 1.00 77.19 87 GLU A O 1
ATOM 747 N N . ASN A 1 88 ? 11.989 -5.312 3.728 1.00 75.50 88 ASN A N 1
ATOM 748 C CA . ASN A 1 88 ? 12.535 -4.346 2.775 1.00 75.50 88 ASN A CA 1
ATOM 749 C C . ASN A 1 88 ? 12.496 -2.907 3.317 1.00 75.50 88 ASN A C 1
ATOM 751 O O . ASN A 1 88 ? 13.318 -2.099 2.894 1.00 75.50 88 ASN A O 1
ATOM 755 N N . ILE A 1 89 ? 11.578 -2.603 4.245 1.00 67.88 89 ILE A N 1
ATOM 756 C CA . ILE A 1 89 ? 11.489 -1.309 4.943 1.00 67.88 89 ILE A CA 1
ATOM 757 C C . ILE A 1 89 ? 12.575 -1.229 6.023 1.00 67.88 89 ILE A C 1
ATOM 759 O O . ILE A 1 89 ? 13.294 -0.241 6.127 1.00 67.88 89 ILE A O 1
ATOM 763 N N . GLU A 1 90 ? 12.748 -2.292 6.814 1.00 59.56 90 GLU A N 1
ATOM 764 C CA . GLU A 1 90 ? 13.711 -2.305 7.925 1.00 59.56 90 GLU A CA 1
ATOM 765 C C . GLU A 1 90 ? 15.176 -2.233 7.467 1.00 59.56 90 GLU A C 1
ATOM 767 O O . GLU A 1 90 ? 16.007 -1.657 8.164 1.00 59.56 90 GLU A O 1
ATOM 772 N N . ARG A 1 91 ? 15.502 -2.770 6.283 1.00 52.47 91 ARG A N 1
ATOM 773 C CA . ARG A 1 91 ? 16.859 -2.729 5.699 1.00 52.47 91 ARG A CA 1
ATOM 774 C C . ARG A 1 91 ? 17.175 -1.439 4.928 1.00 52.47 91 ARG A C 1
ATOM 776 O O . ARG A 1 91 ? 18.278 -1.317 4.399 1.00 52.47 91 ARG A O 1
ATOM 783 N N . GLY A 1 92 ? 16.207 -0.528 4.808 1.00 49.53 92 GLY A N 1
ATOM 784 C CA . GLY A 1 92 ? 16.328 0.744 4.088 1.00 49.53 92 GLY A CA 1
ATOM 785 C C . GLY A 1 92 ? 16.689 1.952 4.959 1.00 49.53 92 GLY A C 1
ATOM 786 O O . GLY A 1 92 ? 16.875 3.032 4.400 1.00 49.53 92 GLY A O 1
ATOM 787 N N . LYS A 1 93 ? 16.783 1.776 6.285 1.00 42.94 93 LYS A N 1
ATOM 788 C CA . LYS A 1 93 ? 17.216 2.804 7.246 1.00 42.94 93 LYS A CA 1
ATOM 789 C C . LYS A 1 93 ? 18.727 2.833 7.445 1.00 42.94 93 LYS A C 1
ATOM 791 O O . LYS A 1 93 ? 19.343 1.745 7.458 1.00 42.94 93 LYS A O 1
#

Organism: NCBI:txid1423737

Radius of gyration: 14.29 Å; chains: 1; bounding box: 37×29×34 Å